Protein AF-A0A8X6SSG2-F1 (afdb_monomer)

Radius of gyration: 19.67 Å; Cα contacts (8 Å, |Δi|>4): 52; chains: 1; bounding box: 51×27×47 Å

Secondary structure (DSSP, 8-state):
-HHHHHHHHHHHHHHHHHHHHTT----HHHHHHHHHHHHHHHHHHHHSTTGGGG---EEEEEEETT-----S------SS---------SS--EEEEEEE-

Organism: Trichonephila clavipes (NCBI:txid2585209)

Structure (mmCIF, N/CA/C/O backbone):
data_AF-A0A8X6SSG2-F1
#
_entry.id   AF-A0A8X6SSG2-F1
#
loop_
_atom_site.group_PDB
_atom_site.id
_atom_site.type_symbol
_atom_site.label_atom_id
_atom_site.label_alt_id
_atom_site.label_comp_id
_atom_site.label_asym_id
_atom_site.label_entity_id
_atom_site.label_seq_id
_atom_site.pdbx_PDB_ins_code
_atom_site.Cartn_x
_atom_site.Cartn_y
_atom_site.Cartn_z
_atom_site.occupancy
_atom_site.B_iso_or_equiv
_atom_site.auth_seq_id
_atom_site.auth_comp_id
_atom_site.auth_asym_id
_atom_site.auth_atom_id
_atom_site.pdbx_PDB_model_num
ATOM 1 N N . MET A 1 1 ? -5.815 -1.719 -24.708 1.00 45.53 1 MET A N 1
ATOM 2 C CA . MET A 1 1 ? -5.821 -0.296 -24.290 1.00 45.53 1 MET A CA 1
ATOM 3 C C . MET A 1 1 ? -7.106 0.092 -23.551 1.00 45.53 1 MET A C 1
ATOM 5 O O . MET A 1 1 ? -7.042 0.951 -22.688 1.00 45.53 1 MET A O 1
ATOM 9 N N . THR A 1 2 ? -8.252 -0.538 -23.838 1.00 49.91 2 THR A N 1
ATOM 10 C CA . THR A 1 2 ? -9.536 -0.302 -23.147 1.00 49.91 2 THR A CA 1
ATOM 11 C C . THR A 1 2 ? -9.641 -0.997 -21.780 1.00 49.91 2 THR A C 1
ATOM 13 O O . THR A 1 2 ? -10.045 -0.357 -20.818 1.00 49.91 2 THR A O 1
ATOM 16 N N . GLU A 1 3 ? -9.178 -2.244 -21.643 1.00 47.91 3 GLU A N 1
ATOM 17 C CA . GLU A 1 3 ? -9.251 -2.996 -20.368 1.00 47.91 3 GLU A CA 1
ATOM 18 C C . GLU A 1 3 ? -8.403 -2.395 -19.233 1.00 47.91 3 GLU A C 1
ATOM 20 O O . GLU A 1 3 ? -8.809 -2.393 -18.074 1.00 47.91 3 GLU A O 1
ATOM 25 N N . SER A 1 4 ? -7.232 -1.834 -19.550 1.00 54.28 4 SER A N 1
ATOM 26 C CA . SER A 1 4 ? -6.333 -1.236 -18.552 1.00 54.28 4 SER A CA 1
ATOM 27 C C . SER A 1 4 ? -6.874 0.069 -17.963 1.00 54.28 4 SER A C 1
ATOM 29 O O . SER A 1 4 ? -6.587 0.387 -16.811 1.00 54.28 4 SER A O 1
ATOM 31 N N . LEU A 1 5 ? -7.657 0.825 -18.740 1.00 54.31 5 LEU A N 1
ATOM 32 C CA . LEU A 1 5 ? -8.310 2.048 -18.273 1.00 54.31 5 LEU A CA 1
ATOM 33 C C . LEU A 1 5 ? -9.532 1.725 -17.407 1.00 54.31 5 LEU A C 1
ATOM 35 O O . LEU A 1 5 ? -9.720 2.374 -16.383 1.00 54.31 5 LEU A O 1
ATOM 39 N N . GLU A 1 6 ? -10.317 0.701 -17.75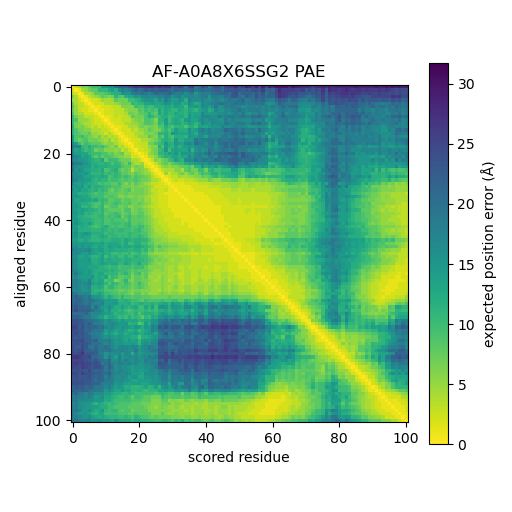5 1.00 54.34 6 GLU A N 1
ATOM 40 C CA . GLU A 1 6 ? -11.439 0.259 -16.915 1.00 54.34 6 GLU A CA 1
ATOM 41 C C . GLU A 1 6 ? -10.977 -0.286 -15.561 1.00 54.34 6 GLU A C 1
ATOM 43 O O . GLU A 1 6 ? -11.548 0.080 -14.535 1.00 54.34 6 GLU A O 1
ATOM 48 N N . ALA A 1 7 ? -9.904 -1.084 -15.527 1.00 56.91 7 ALA A N 1
ATOM 49 C CA . ALA A 1 7 ? -9.332 -1.577 -14.274 1.00 56.91 7 ALA A CA 1
ATOM 50 C C . ALA A 1 7 ? -8.810 -0.434 -13.381 1.00 56.91 7 ALA A C 1
ATOM 52 O O . ALA A 1 7 ? -9.018 -0.448 -12.167 1.00 56.91 7 ALA A O 1
ATOM 53 N N . ALA A 1 8 ? -8.177 0.584 -13.976 1.00 59.16 8 ALA A N 1
ATOM 54 C CA . ALA A 1 8 ? -7.712 1.766 -13.252 1.00 59.16 8 ALA A CA 1
ATOM 55 C C . ALA A 1 8 ? -8.877 2.601 -12.696 1.00 59.16 8 ALA A C 1
ATOM 57 O O . ALA A 1 8 ? -8.823 3.031 -11.548 1.00 59.16 8 ALA A O 1
ATOM 58 N N . LEU A 1 9 ? -9.951 2.779 -13.473 1.00 59.19 9 LEU A N 1
ATOM 59 C CA . LEU A 1 9 ? -11.163 3.474 -13.028 1.00 59.19 9 LEU A CA 1
ATOM 60 C C . LEU A 1 9 ? -11.871 2.721 -11.894 1.00 59.19 9 LEU A C 1
ATOM 62 O O . LEU A 1 9 ? -12.354 3.349 -10.954 1.00 59.19 9 LEU A O 1
ATOM 66 N N . TRP A 1 10 ? -11.888 1.387 -11.941 1.00 58.06 10 TRP A N 1
ATOM 67 C CA . TRP A 1 10 ? -12.420 0.551 -10.864 1.00 58.06 10 TRP A CA 1
ATOM 68 C C . TRP A 1 10 ? -11.598 0.666 -9.577 1.00 58.06 10 TRP A C 1
ATOM 70 O O . TRP A 1 10 ? -12.159 0.848 -8.499 1.00 58.06 10 TRP A O 1
ATOM 80 N N . LEU A 1 11 ? -10.269 0.613 -9.684 1.00 59.25 11 LEU A N 1
ATOM 81 C CA . LEU A 1 11 ? -9.362 0.812 -8.551 1.00 59.25 11 LEU A CA 1
ATOM 82 C C . LEU A 1 11 ? -9.477 2.224 -7.962 1.00 59.25 11 LEU A C 1
ATOM 84 O O . LEU A 1 11 ? -9.432 2.378 -6.742 1.00 59.25 11 LEU A O 1
ATOM 88 N N . ASP A 1 12 ? -9.654 3.248 -8.796 1.00 63.28 12 ASP A N 1
ATOM 89 C CA . ASP A 1 12 ? -9.881 4.624 -8.346 1.00 63.28 12 ASP A CA 1
ATOM 90 C C . ASP A 1 12 ? -11.229 4.760 -7.622 1.00 63.28 12 ASP A C 1
ATOM 92 O O . ASP A 1 12 ? -11.275 5.323 -6.526 1.00 63.28 12 ASP A O 1
ATOM 96 N N . ALA A 1 13 ? -12.304 4.171 -8.159 1.00 60.72 13 ALA A N 1
ATOM 97 C CA . ALA A 1 13 ? -13.620 4.161 -7.521 1.00 60.72 13 ALA A CA 1
ATOM 98 C C . ALA A 1 13 ? -13.611 3.406 -6.179 1.00 60.72 13 ALA A C 1
ATOM 100 O O . ALA A 1 13 ? -14.126 3.913 -5.181 1.00 60.72 13 ALA A O 1
ATOM 101 N N . CYS A 1 14 ? -12.969 2.234 -6.115 1.00 60.53 14 CYS A N 1
ATOM 102 C CA . CYS A 1 14 ? -12.775 1.490 -4.870 1.00 60.53 14 CYS A CA 1
ATOM 103 C C . CYS A 1 14 ? -11.976 2.299 -3.841 1.00 60.53 14 CYS A C 1
ATOM 105 O O . CYS A 1 14 ? -12.388 2.387 -2.684 1.00 60.53 14 CYS A O 1
ATOM 107 N N . CYS A 1 15 ? -10.873 2.938 -4.249 1.00 60.38 15 CYS A N 1
ATOM 108 C CA . CYS A 1 15 ? -10.100 3.811 -3.366 1.00 60.38 15 CYS A CA 1
ATOM 109 C C . CYS A 1 15 ? -10.940 4.978 -2.839 1.00 60.38 15 CYS A C 1
ATOM 111 O O . CYS A 1 15 ? -10.850 5.299 -1.659 1.00 60.38 15 CYS A O 1
ATOM 113 N N . GLN A 1 16 ? -11.774 5.595 -3.674 1.00 59.41 16 GLN A N 1
ATOM 114 C CA . GLN A 1 16 ? -12.598 6.732 -3.268 1.00 59.41 16 GLN A CA 1
ATOM 115 C C . GLN A 1 16 ? -13.668 6.336 -2.242 1.00 59.41 16 GLN A C 1
ATOM 117 O O . GLN A 1 16 ? -13.890 7.060 -1.270 1.00 59.41 16 GLN A O 1
ATOM 122 N N . VAL A 1 17 ? -14.273 5.154 -2.405 1.00 59.84 17 VAL A N 1
ATOM 123 C CA . VAL A 1 17 ? -15.191 4.574 -1.413 1.00 59.84 17 VAL A CA 1
ATOM 124 C C . VAL A 1 17 ? -14.468 4.324 -0.087 1.00 59.84 17 VAL A C 1
ATOM 126 O O . VAL A 1 17 ? -14.967 4.745 0.955 1.00 59.84 17 VAL A O 1
ATOM 129 N N . ILE A 1 18 ? -13.275 3.721 -0.117 1.00 60.47 18 ILE A N 1
ATOM 130 C CA . ILE A 1 18 ? -12.481 3.431 1.089 1.00 60.47 18 ILE A CA 1
ATOM 131 C C . ILE A 1 18 ? -12.071 4.727 1.806 1.00 60.47 18 ILE A C 1
ATOM 133 O O . ILE A 1 18 ? -12.242 4.846 3.015 1.00 60.47 18 ILE A O 1
ATOM 137 N N . LEU A 1 19 ? -11.573 5.728 1.079 1.00 58.94 19 LEU A N 1
ATOM 138 C CA . LEU A 1 19 ? -11.088 6.983 1.662 1.00 58.94 19 LEU A CA 1
ATOM 139 C C . LEU A 1 19 ? -12.213 7.792 2.321 1.00 58.94 19 LEU A C 1
ATOM 141 O O . LEU A 1 19 ? -12.023 8.303 3.425 1.00 58.94 19 LEU A O 1
ATOM 145 N N . SER A 1 20 ? -13.408 7.814 1.716 1.00 59.31 20 SER A N 1
ATOM 146 C CA . SER A 1 20 ? -14.580 8.492 2.287 1.00 59.31 20 SER A CA 1
ATOM 147 C C . SER A 1 20 ? -14.975 7.954 3.669 1.00 59.31 20 SER A C 1
ATOM 149 O O . SER A 1 20 ? -15.406 8.719 4.529 1.00 59.31 20 SER A O 1
ATOM 151 N N . GLN A 1 21 ? -14.760 6.658 3.918 1.00 57.97 21 GLN A N 1
ATOM 152 C CA . GLN A 1 21 ? -15.056 6.014 5.202 1.00 57.97 21 GLN A CA 1
ATOM 153 C C . GLN A 1 21 ? -14.054 6.402 6.297 1.00 57.97 21 GLN A C 1
ATOM 155 O O . GLN A 1 21 ? -14.388 6.359 7.477 1.00 57.97 21 GLN A O 1
ATOM 160 N N . PHE A 1 22 ? -12.844 6.814 5.914 1.00 56.31 22 PHE A N 1
ATOM 161 C CA . PHE A 1 22 ? -11.810 7.303 6.825 1.00 56.31 22 PHE A CA 1
ATOM 162 C C . PHE A 1 22 ? -11.778 8.836 6.940 1.00 56.31 22 PHE A C 1
ATOM 164 O O . PHE A 1 22 ? -10.878 9.377 7.578 1.00 56.31 22 PHE A O 1
ATOM 171 N N . GLY A 1 23 ? -12.722 9.549 6.312 1.00 57.59 23 GLY A N 1
ATOM 172 C CA . GLY A 1 23 ? -12.692 11.015 6.234 1.00 57.59 23 GLY A CA 1
ATOM 173 C C . GLY A 1 23 ? -11.501 11.558 5.434 1.00 57.59 23 GLY A C 1
ATOM 174 O O . GLY A 1 23 ? -11.137 12.722 5.579 1.00 57.59 23 GLY A O 1
ATOM 175 N N . LEU A 1 24 ? -10.883 10.713 4.608 1.00 59.00 24 LEU A N 1
ATOM 176 C CA . LEU A 1 24 ? -9.772 11.057 3.730 1.00 59.00 24 LEU A CA 1
ATOM 177 C C . LEU A 1 24 ? -10.309 11.347 2.322 1.00 59.00 24 LEU A C 1
ATOM 179 O O . LEU A 1 24 ? -11.327 10.800 1.895 1.00 59.0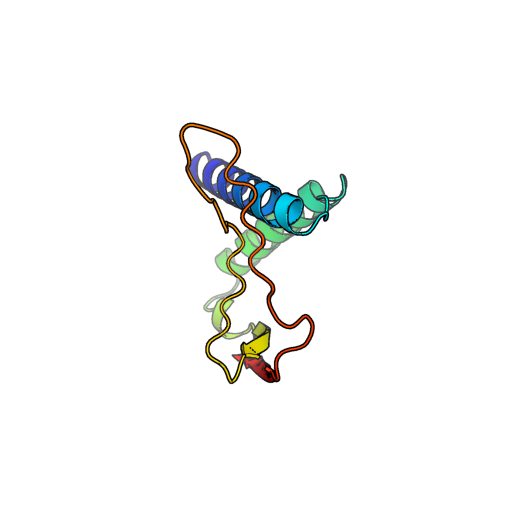0 24 LEU A O 1
ATOM 183 N N . ALA A 1 25 ? -9.615 12.206 1.579 1.00 72.69 25 ALA A N 1
ATOM 184 C CA . ALA A 1 25 ? -9.960 12.544 0.201 1.00 72.69 25 ALA A CA 1
ATOM 185 C C . ALA A 1 25 ? -8.777 12.250 -0.722 1.00 72.69 25 ALA A C 1
ATOM 187 O O . ALA A 1 25 ? -7.630 12.492 -0.352 1.00 72.69 25 ALA A O 1
ATOM 188 N N . ILE A 1 26 ? -9.070 11.761 -1.931 1.00 74.50 26 ILE A N 1
ATOM 189 C CA . ILE A 1 26 ? -8.071 11.679 -3.001 1.00 74.50 26 ILE A CA 1
ATOM 190 C C . ILE A 1 26 ? -7.684 13.112 -3.361 1.00 74.50 26 ILE A C 1
ATOM 192 O O . ILE A 1 26 ? -8.551 13.924 -3.703 1.00 74.50 26 ILE A O 1
ATOM 196 N N . HIS A 1 27 ? -6.399 13.441 -3.274 1.00 81.94 27 HIS A N 1
ATOM 197 C CA . HIS A 1 27 ? -5.933 14.750 -3.698 1.00 81.94 27 HIS A CA 1
ATOM 198 C C . HIS A 1 27 ? -5.997 14.838 -5.230 1.00 81.94 27 HIS A C 1
ATOM 200 O O . HIS A 1 27 ? -5.756 13.858 -5.931 1.00 81.94 27 HIS A O 1
ATOM 206 N N . GLN A 1 28 ? -6.283 16.019 -5.790 1.00 78.44 28 GLN A N 1
ATOM 207 C CA . GLN A 1 28 ? -6.467 16.181 -7.245 1.00 78.44 28 GLN A CA 1
ATOM 208 C C . GLN A 1 28 ? -5.275 15.658 -8.070 1.00 78.44 28 GLN A C 1
ATOM 210 O O . GLN A 1 28 ? -5.455 15.113 -9.158 1.00 78.44 28 GLN A O 1
ATOM 215 N N . ASN A 1 29 ? -4.062 15.767 -7.524 1.00 86.31 29 ASN A N 1
ATOM 216 C CA . ASN A 1 29 ? -2.840 15.296 -8.179 1.00 86.31 29 ASN A CA 1
ATOM 217 C C . ASN A 1 29 ? -2.613 13.778 -8.073 1.00 86.31 29 ASN A C 1
ATOM 219 O O . ASN A 1 29 ? -1.823 13.241 -8.852 1.00 86.31 29 ASN A O 1
ATOM 223 N N . ASP A 1 30 ? -3.297 13.075 -7.167 1.00 86.25 30 ASP A N 1
ATOM 224 C CA . ASP A 1 30 ? -3.083 11.641 -6.948 1.00 86.25 30 ASP A CA 1
ATOM 225 C C . ASP A 1 30 ? -3.493 10.831 -8.175 1.00 86.25 30 ASP A C 1
ATOM 227 O O . ASP A 1 30 ? -2.785 9.906 -8.560 1.00 86.25 30 ASP A O 1
ATOM 231 N N . HIS A 1 31 ? -4.575 11.214 -8.860 1.00 84.25 31 HIS A N 1
ATOM 232 C CA . HIS A 1 31 ? -4.985 10.545 -10.099 1.00 84.25 31 HIS A CA 1
ATOM 233 C C . HIS A 1 31 ? -3.893 10.614 -11.171 1.00 84.25 31 HIS A C 1
ATOM 235 O O . HIS A 1 31 ? -3.607 9.626 -11.851 1.00 84.25 31 HIS A O 1
ATOM 241 N N . GLN A 1 32 ? -3.248 11.775 -11.316 1.00 89.50 32 GLN A N 1
ATOM 242 C CA . GLN A 1 32 ? -2.165 11.932 -12.279 1.00 89.50 32 GLN A CA 1
ATOM 243 C C . GLN A 1 32 ? -0.919 11.152 -11.847 1.00 89.50 32 GLN A C 1
ATOM 245 O O . GLN A 1 32 ? -0.287 10.510 -12.685 1.00 89.50 32 GLN A O 1
ATOM 250 N N . ALA A 1 33 ? -0.576 11.179 -10.557 1.00 89.19 33 ALA A N 1
ATOM 251 C CA . ALA A 1 33 ? 0.553 10.429 -10.016 1.00 89.19 33 ALA A CA 1
ATOM 252 C C . ALA A 1 33 ? 0.367 8.912 -10.194 1.00 89.19 33 ALA A C 1
ATOM 254 O O . ALA A 1 33 ? 1.261 8.245 -10.714 1.00 89.19 33 ALA A O 1
ATOM 255 N N . ARG A 1 34 ? -0.819 8.383 -9.862 1.00 89.19 34 ARG A N 1
ATOM 256 C CA . ARG A 1 34 ? -1.183 6.970 -10.045 1.00 89.19 34 ARG A CA 1
ATOM 257 C C . ARG A 1 34 ? -1.114 6.557 -11.510 1.00 89.19 34 ARG A C 1
ATOM 259 O O . ARG A 1 34 ? -0.532 5.522 -11.818 1.00 89.19 34 ARG A O 1
ATOM 266 N N . ARG A 1 35 ? -1.639 7.381 -12.425 1.00 90.06 35 ARG A N 1
ATOM 267 C CA . ARG A 1 35 ? -1.568 7.103 -13.867 1.00 90.06 35 ARG A CA 1
ATOM 268 C C . ARG A 1 35 ? -0.125 7.045 -14.365 1.00 90.06 35 ARG A C 1
ATOM 270 O O . ARG A 1 35 ? 0.247 6.064 -14.999 1.00 90.06 35 ARG A O 1
ATOM 277 N N . ARG A 1 36 ? 0.693 8.049 -14.028 1.00 94.00 36 ARG A N 1
ATOM 278 C CA . ARG A 1 36 ? 2.115 8.091 -14.413 1.00 94.00 36 ARG A CA 1
ATOM 279 C C . ARG A 1 36 ? 2.879 6.874 -13.897 1.00 94.00 36 ARG A C 1
ATOM 281 O O . ARG A 1 36 ? 3.692 6.315 -14.624 1.00 94.00 36 ARG A O 1
ATOM 288 N N . PHE A 1 37 ? 2.608 6.457 -12.661 1.00 92.31 37 PHE A N 1
ATOM 289 C CA . PHE A 1 37 ? 3.212 5.258 -12.087 1.00 92.31 37 PHE A CA 1
ATOM 290 C C . PHE A 1 37 ? 2.837 3.996 -12.874 1.00 92.31 37 PHE A C 1
ATOM 292 O O . PHE A 1 37 ? 3.721 3.219 -13.219 1.00 92.31 37 PHE A O 1
ATOM 299 N N . VAL A 1 38 ? 1.552 3.807 -13.197 1.00 92.75 38 VAL A N 1
ATOM 300 C CA . VAL A 1 38 ? 1.085 2.640 -13.966 1.00 92.75 38 VAL A CA 1
ATOM 301 C C . VAL A 1 38 ? 1.704 2.611 -15.362 1.00 92.75 38 VAL A C 1
ATOM 303 O O . VAL A 1 38 ? 2.187 1.564 -15.783 1.00 92.75 38 VAL A O 1
ATOM 306 N N . GLU A 1 39 ? 1.732 3.746 -16.060 1.00 95.19 39 GLU A N 1
ATOM 307 C CA . GLU A 1 39 ? 2.349 3.858 -17.388 1.00 95.19 39 GLU A CA 1
ATOM 308 C C . GLU A 1 39 ? 3.842 3.501 -17.347 1.00 95.19 39 GLU A C 1
ATOM 310 O O . GLU A 1 39 ? 4.320 2.717 -18.167 1.00 95.19 39 GLU A O 1
ATOM 315 N N . TRP A 1 40 ? 4.581 4.024 -16.363 1.00 95.06 40 TRP A N 1
ATOM 316 C CA . TRP A 1 40 ? 5.988 3.678 -16.158 1.00 95.06 40 TRP A CA 1
ATOM 317 C C . TRP A 1 40 ? 6.176 2.185 -15.848 1.00 95.06 40 TRP A C 1
ATOM 319 O O . TRP A 1 40 ? 6.959 1.516 -16.521 1.00 95.06 40 TRP A O 1
ATOM 329 N N . ALA A 1 41 ? 5.427 1.641 -14.886 1.00 92.69 41 ALA A N 1
ATOM 330 C CA . ALA A 1 41 ? 5.556 0.249 -14.466 1.00 92.69 41 ALA A CA 1
ATOM 331 C C . ALA A 1 41 ? 5.245 -0.729 -15.609 1.00 92.69 41 ALA A C 1
ATOM 333 O O . ALA A 1 41 ? 5.929 -1.737 -15.763 1.00 92.69 41 ALA A O 1
ATOM 334 N N . GLN A 1 42 ? 4.249 -0.422 -16.447 1.00 93.44 42 GLN A N 1
ATOM 335 C CA . GLN A 1 42 ? 3.926 -1.224 -17.630 1.00 93.44 42 GLN A CA 1
ATOM 336 C C . GLN A 1 42 ? 5.086 -1.278 -18.628 1.00 93.44 42 GLN A C 1
ATOM 338 O O . GLN A 1 42 ? 5.375 -2.348 -19.163 1.00 93.44 42 GLN A O 1
ATOM 343 N N . ASN A 1 43 ? 5.771 -0.153 -18.848 1.00 95.44 43 ASN A N 1
ATOM 344 C CA . ASN A 1 43 ? 6.934 -0.110 -19.731 1.00 95.44 43 ASN A CA 1
ATOM 345 C C . ASN A 1 43 ? 8.094 -0.950 -19.177 1.00 95.44 43 ASN A C 1
ATOM 347 O O . ASN A 1 43 ? 8.676 -1.743 -19.914 1.00 95.44 43 ASN A O 1
ATOM 351 N N . GLU A 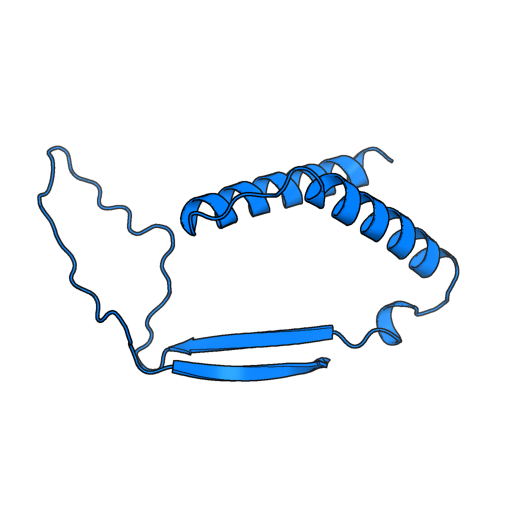1 44 ? 8.394 -0.843 -17.881 1.00 94.88 44 GLU A N 1
ATOM 352 C CA . GLU A 1 44 ? 9.456 -1.638 -17.246 1.00 94.88 44 GLU A CA 1
ATOM 353 C C . GLU A 1 44 ? 9.164 -3.143 -17.299 1.00 94.88 44 GLU A C 1
ATOM 355 O O . GLU A 1 44 ? 10.041 -3.933 -17.646 1.00 94.88 44 GLU A O 1
ATOM 360 N N . ILE A 1 45 ? 7.915 -3.546 -17.034 1.00 94.50 45 ILE A N 1
ATOM 361 C CA . ILE A 1 45 ? 7.480 -4.949 -17.122 1.00 94.50 45 ILE A CA 1
ATOM 362 C C . ILE A 1 45 ? 7.648 -5.499 -18.547 1.00 94.50 45 ILE A C 1
ATOM 364 O O . ILE A 1 45 ? 7.991 -6.669 -18.710 1.00 94.50 45 ILE A O 1
ATOM 368 N N . ALA A 1 46 ? 7.413 -4.678 -19.574 1.00 93.81 46 ALA A N 1
ATOM 369 C CA . ALA A 1 46 ? 7.546 -5.090 -20.969 1.00 93.81 46 ALA A CA 1
ATOM 370 C C . ALA A 1 46 ? 9.010 -5.193 -21.435 1.00 93.81 46 ALA A C 1
ATOM 372 O O . ALA A 1 46 ? 9.321 -6.017 -22.295 1.00 93.81 46 ALA A O 1
ATOM 373 N N . VAL A 1 47 ? 9.903 -4.357 -20.895 1.00 95.69 47 VAL A N 1
ATOM 374 C CA . VAL A 1 47 ? 11.301 -4.246 -21.346 1.00 95.69 47 VAL A CA 1
ATOM 375 C C . VAL A 1 47 ? 12.246 -5.137 -20.543 1.00 95.69 47 VAL A C 1
ATOM 377 O O . VAL A 1 47 ? 13.198 -5.684 -21.102 1.00 95.69 47 VAL A O 1
ATOM 380 N N . VAL A 1 48 ? 12.011 -5.294 -19.239 1.00 94.44 48 VAL A N 1
ATOM 381 C CA . VAL A 1 48 ? 12.921 -5.994 -18.329 1.00 94.44 48 VAL A CA 1
ATOM 382 C C . VAL A 1 48 ? 12.379 -7.394 -18.020 1.00 94.44 48 VAL A C 1
ATOM 384 O O . VAL A 1 48 ? 11.368 -7.527 -17.324 1.00 94.44 48 VAL A 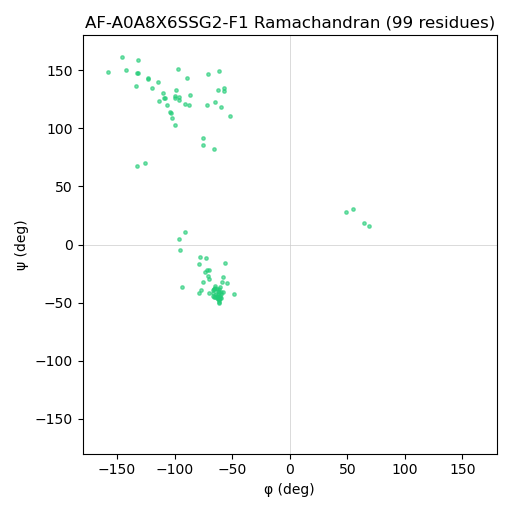O 1
ATOM 387 N N . PRO A 1 49 ? 13.061 -8.471 -18.462 1.00 94.62 49 PRO A N 1
ATOM 388 C CA . PRO A 1 49 ? 12.671 -9.828 -18.105 1.00 94.62 49 PRO A CA 1
ATOM 389 C C . PRO A 1 49 ? 12.643 -10.013 -16.588 1.00 94.62 49 PRO A C 1
ATOM 391 O O . PRO A 1 49 ? 13.568 -9.592 -15.882 1.00 94.62 49 PRO A O 1
ATOM 394 N N . ASP A 1 50 ? 11.580 -10.655 -16.101 1.00 93.06 50 ASP A N 1
ATOM 395 C CA . ASP A 1 50 ? 11.362 -10.926 -14.678 1.00 93.06 50 ASP A CA 1
ATOM 396 C C . ASP A 1 50 ? 11.407 -9.671 -13.778 1.00 93.06 50 ASP A C 1
ATOM 398 O O . ASP A 1 50 ? 11.784 -9.762 -12.610 1.00 93.06 50 ASP A O 1
ATOM 402 N N . PHE A 1 51 ? 11.014 -8.493 -14.285 1.00 92.00 51 PHE A N 1
ATOM 403 C CA . PHE A 1 51 ? 11.030 -7.232 -13.525 1.00 92.00 51 PHE A CA 1
ATOM 404 C C . PHE A 1 51 ? 10.385 -7.345 -12.135 1.00 92.00 51 PHE A C 1
ATOM 406 O O . PHE A 1 51 ? 10.955 -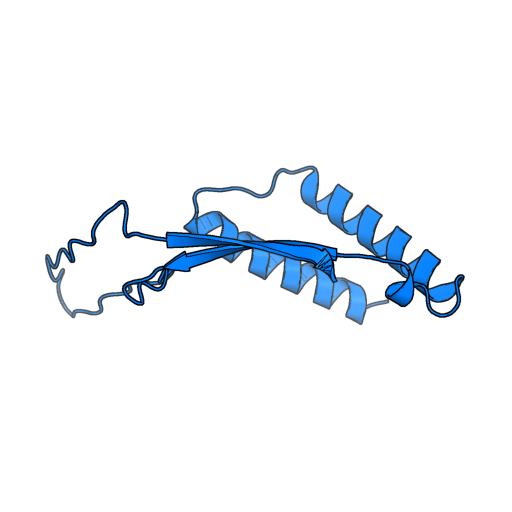6.895 -11.145 1.00 92.00 51 PHE A O 1
ATOM 413 N N . HIS A 1 52 ? 9.243 -8.031 -12.044 1.00 87.31 52 HIS A N 1
ATOM 414 C CA . HIS A 1 52 ? 8.507 -8.249 -10.797 1.00 87.31 52 HIS A CA 1
ATOM 415 C C . HIS A 1 52 ? 9.328 -8.949 -9.699 1.00 87.31 52 HIS A C 1
ATOM 417 O O . HIS A 1 52 ? 9.081 -8.701 -8.528 1.00 87.31 52 HIS A O 1
ATOM 423 N N . LYS A 1 53 ? 10.329 -9.774 -10.046 1.00 92.75 53 LYS A N 1
ATOM 424 C CA . LYS A 1 53 ? 11.204 -10.449 -9.064 1.00 92.75 53 LYS A CA 1
ATOM 425 C C . LYS A 1 53 ? 12.279 -9.532 -8.482 1.00 92.75 53 LYS A C 1
ATOM 427 O O . LYS A 1 53 ? 12.991 -9.928 -7.566 1.00 92.75 53 LYS A O 1
ATOM 432 N N . ARG A 1 54 ? 12.457 -8.339 -9.054 1.00 92.44 54 ARG A N 1
ATOM 433 C CA . ARG A 1 54 ? 13.446 -7.343 -8.611 1.00 92.44 54 ARG A CA 1
ATOM 434 C C . ARG A 1 54 ? 12.846 -6.313 -7.661 1.00 92.44 54 ARG A C 1
ATOM 436 O O . ARG A 1 54 ? 13.572 -5.453 -7.172 1.00 92.44 54 ARG A O 1
ATOM 443 N N . ILE A 1 55 ? 11.536 -6.376 -7.444 1.00 92.25 55 ILE A N 1
ATOM 444 C CA . ILE A 1 55 ? 10.807 -5.460 -6.579 1.00 92.25 55 ILE A CA 1
ATOM 445 C C . ILE A 1 55 ? 10.604 -6.158 -5.240 1.00 92.25 55 ILE A C 1
ATOM 447 O O . ILE A 1 55 ? 10.084 -7.267 -5.208 1.00 92.25 55 ILE A O 1
ATOM 451 N N . LEU A 1 56 ? 11.016 -5.490 -4.164 1.00 95.06 56 LEU A N 1
ATOM 452 C CA . LEU A 1 56 ? 10.691 -5.874 -2.796 1.00 95.06 56 LEU A CA 1
ATOM 453 C C . LEU A 1 56 ? 9.602 -4.918 -2.304 1.00 95.06 56 LEU A C 1
ATOM 455 O O . LEU A 1 56 ? 9.841 -3.714 -2.189 1.00 95.06 56 LEU A O 1
ATOM 459 N N . PHE A 1 57 ? 8.411 -5.438 -2.047 1.00 93.75 57 PHE A N 1
ATOM 460 C CA . PHE A 1 57 ? 7.317 -4.684 -1.453 1.00 93.75 57 PHE A CA 1
ATOM 461 C C . PHE A 1 57 ? 7.395 -4.791 0.058 1.00 93.75 57 PHE A C 1
ATOM 463 O O . PHE A 1 57 ? 7.719 -5.844 0.587 1.00 93.75 57 PHE A O 1
ATOM 470 N N . SER A 1 58 ? 7.065 -3.720 0.768 1.00 95.69 58 SER A N 1
ATOM 471 C CA . SER A 1 58 ? 6.940 -3.747 2.222 1.00 95.69 58 SER A CA 1
ATOM 472 C C . SER A 1 58 ? 5.660 -3.064 2.652 1.00 95.69 58 SER A C 1
ATOM 474 O O . SER A 1 58 ? 5.265 -2.084 2.020 1.00 95.69 58 SER A O 1
ATOM 476 N N . ASP A 1 59 ? 5.063 -3.534 3.739 1.00 96.00 59 ASP A N 1
ATOM 477 C CA . ASP A 1 59 ? 3.868 -2.918 4.306 1.00 96.00 59 ASP A CA 1
ATOM 478 C C . ASP A 1 59 ? 3.845 -3.013 5.838 1.00 96.00 59 ASP A C 1
ATOM 480 O O . ASP A 1 59 ? 4.558 -3.823 6.447 1.00 96.00 59 ASP A O 1
ATOM 484 N N . GLU A 1 60 ? 3.016 -2.169 6.445 1.00 95.44 60 GLU A N 1
ATOM 485 C CA . GLU A 1 60 ? 2.682 -2.182 7.864 1.00 95.44 60 GLU A CA 1
ATOM 486 C C . GLU A 1 60 ? 1.238 -2.661 8.042 1.00 95.44 60 GLU A C 1
ATOM 488 O O . GLU A 1 60 ? 0.298 -2.084 7.499 1.00 95.44 60 GLU A O 1
ATOM 493 N N . ALA A 1 61 ? 1.039 -3.690 8.865 1.00 90.81 61 ALA A N 1
ATOM 494 C CA . ALA A 1 61 ? -0.288 -4.197 9.193 1.00 90.81 61 ALA A CA 1
ATOM 495 C C . ALA A 1 61 ? -0.537 -4.191 10.705 1.00 90.81 61 ALA A C 1
ATOM 497 O O . ALA A 1 61 ? 0.345 -4.497 11.513 1.00 90.81 61 ALA A O 1
ATOM 498 N N . HIS A 1 62 ? -1.777 -3.887 11.092 1.00 88.25 62 HIS A N 1
ATOM 499 C CA . HIS A 1 62 ? -2.238 -3.952 12.477 1.00 88.25 62 HIS A CA 1
ATOM 500 C C . HIS A 1 62 ? -3.197 -5.126 12.683 1.00 88.25 62 HIS A C 1
ATOM 502 O O . HIS A 1 62 ? -4.235 -5.213 12.026 1.00 88.25 62 HIS A O 1
ATOM 508 N N . PHE A 1 63 ? -2.894 -5.975 13.663 1.00 86.75 63 PHE A N 1
ATOM 509 C CA . PHE A 1 63 ? -3.736 -7.091 14.088 1.00 86.75 63 PHE A CA 1
ATOM 510 C C . PHE A 1 63 ? -4.243 -6.843 15.502 1.00 86.75 63 PHE A C 1
ATOM 512 O O . PHE A 1 63 ? -3.456 -6.657 16.425 1.00 86.75 63 PHE A O 1
ATOM 519 N N . TRP A 1 64 ? -5.556 -6.848 15.693 1.00 86.94 64 TRP A N 1
ATOM 520 C CA . TRP A 1 64 ? -6.151 -6.614 17.006 1.00 86.94 64 TRP A CA 1
ATOM 521 C C . TRP A 1 64 ? -6.258 -7.924 17.787 1.00 86.94 64 TRP A C 1
ATOM 523 O O . TRP A 1 64 ? -6.795 -8.912 17.283 1.00 86.94 64 TRP A O 1
ATOM 533 N N . LEU A 1 65 ? -5.766 -7.939 19.028 1.00 85.38 65 LEU A N 1
ATOM 534 C CA . LEU A 1 65 ? -5.652 -9.167 19.830 1.00 85.38 65 LEU A CA 1
ATOM 535 C C . LEU A 1 65 ? -7.005 -9.706 20.314 1.00 85.38 65 LEU A C 1
ATOM 537 O O . LEU A 1 65 ? -7.149 -10.890 20.600 1.00 85.38 65 LEU A O 1
ATOM 541 N N . ASN A 1 66 ? -8.017 -8.847 20.374 1.00 82.88 66 ASN A N 1
ATOM 542 C CA . ASN A 1 66 ? -9.372 -9.181 20.806 1.00 82.88 66 ASN A CA 1
ATOM 543 C C . ASN A 1 66 ? -10.295 -9.616 19.650 1.00 82.88 66 ASN A C 1
ATOM 545 O O . ASN A 1 66 ? -11.511 -9.667 19.828 1.00 82.88 66 ASN A O 1
ATOM 549 N N . GLY A 1 67 ? -9.751 -9.861 18.452 1.00 73.44 67 GLY A N 1
ATOM 550 C CA . GLY A 1 67 ? -10.555 -10.161 17.265 1.00 73.44 67 GLY A CA 1
ATOM 551 C C . GLY A 1 67 ? -11.370 -8.966 16.764 1.00 73.44 67 GLY A C 1
ATOM 552 O O . GLY A 1 67 ? -12.303 -9.146 15.977 1.00 73.44 67 GLY A O 1
ATOM 553 N N . TYR A 1 68 ? -11.043 -7.747 17.208 1.00 72.44 68 TYR A N 1
ATOM 554 C CA . TYR A 1 68 ? -11.627 -6.537 16.653 1.00 72.44 68 TYR A CA 1
ATOM 555 C C . TYR A 1 68 ? -11.291 -6.464 15.166 1.00 72.44 68 TYR A C 1
ATOM 557 O O . TYR A 1 68 ? -10.137 -6.407 14.746 1.00 72.44 68 TYR A O 1
ATOM 565 N N . VAL A 1 69 ? -12.339 -6.468 14.358 1.00 67.38 69 VAL A N 1
ATOM 566 C CA . VAL A 1 69 ? -12.248 -6.159 12.941 1.00 67.38 69 VAL A CA 1
ATOM 567 C C . VAL A 1 69 ? -12.701 -4.720 12.812 1.00 67.38 69 VAL A C 1
ATOM 569 O O . VAL A 1 69 ? -13.791 -4.384 13.280 1.00 67.38 69 VAL A O 1
ATOM 572 N N . ASN A 1 70 ? -11.890 -3.884 12.166 1.00 65.75 70 ASN A N 1
ATOM 573 C CA . ASN A 1 70 ? -12.314 -2.550 11.762 1.00 65.75 70 ASN A CA 1
ATOM 574 C C . ASN A 1 70 ? -13.421 -2.693 10.701 1.00 65.75 70 ASN A C 1
ATOM 576 O O . ASN A 1 70 ? -13.167 -2.719 9.497 1.00 65.75 70 ASN A O 1
ATOM 580 N N . LYS A 1 71 ? -14.659 -2.905 11.158 1.00 64.19 71 LYS A N 1
ATOM 581 C CA . LYS A 1 71 ? -15.838 -3.046 10.309 1.00 64.19 71 LYS A CA 1
ATOM 582 C C . LYS A 1 71 ? -16.205 -1.656 9.809 1.00 64.19 71 LYS A C 1
ATOM 584 O O . LYS A 1 71 ? -16.999 -0.959 10.429 1.00 64.19 71 LYS A O 1
ATOM 589 N N . GLN A 1 72 ? -15.663 -1.295 8.652 1.00 55.38 72 GLN A N 1
ATOM 590 C CA . GLN A 1 72 ? -15.964 -0.045 7.948 1.00 55.38 72 GLN A CA 1
ATOM 591 C C . GLN A 1 72 ? -17.464 0.162 7.646 1.00 55.38 72 GLN A C 1
ATOM 593 O O . GLN A 1 72 ? -17.889 1.277 7.375 1.00 55.38 72 GLN A O 1
ATOM 598 N N . ASN A 1 73 ? -18.282 -0.893 7.740 1.00 55.62 73 ASN A N 1
ATOM 599 C CA . ASN A 1 73 ? -19.730 -0.853 7.550 1.00 55.62 73 ASN A CA 1
ATOM 600 C C . ASN A 1 73 ? -20.473 -1.442 8.765 1.00 55.62 73 ASN A C 1
ATOM 602 O O . ASN A 1 73 ? -21.070 -2.516 8.670 1.00 55.62 73 ASN A O 1
ATOM 606 N N . CYS A 1 74 ? -20.466 -0.769 9.920 1.00 61.69 74 CYS A N 1
ATOM 607 C CA . CYS A 1 74 ? -21.436 -1.080 10.978 1.00 61.69 74 CYS A CA 1
ATOM 608 C C . CYS A 1 74 ? -22.804 -0.499 10.583 1.00 61.69 74 CYS A C 1
ATOM 610 O O . CYS A 1 74 ? -23.131 0.639 10.912 1.00 61.69 74 CYS A O 1
ATOM 612 N N . ARG A 1 75 ? -23.587 -1.255 9.803 1.00 64.12 75 ARG A N 1
ATOM 613 C CA . ARG A 1 75 ? -24.925 -0.837 9.364 1.00 64.12 75 ARG A CA 1
A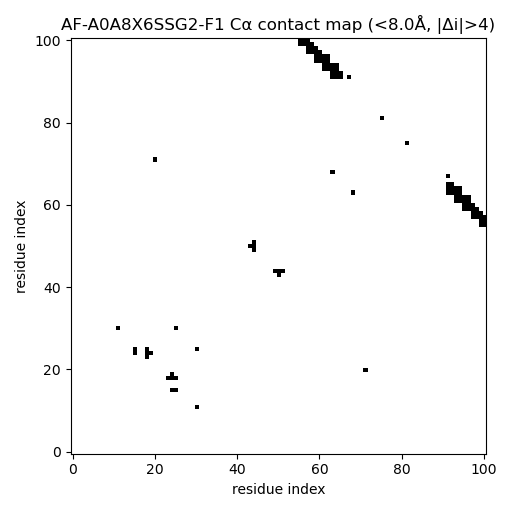TOM 614 C C . ARG A 1 75 ? -25.992 -1.540 10.195 1.00 64.12 75 ARG A C 1
ATOM 616 O O . ARG A 1 75 ? -26.203 -2.740 10.048 1.00 64.12 75 ARG A O 1
ATOM 623 N N . ILE A 1 76 ? -26.660 -0.778 11.056 1.00 65.69 76 ILE A N 1
ATOM 624 C CA . ILE A 1 76 ? -27.810 -1.237 11.840 1.00 65.69 76 ILE A CA 1
ATOM 625 C C . ILE A 1 76 ? -29.071 -0.941 11.021 1.00 65.69 76 ILE A C 1
ATOM 627 O O . ILE A 1 76 ? -29.314 0.208 10.653 1.00 65.69 76 ILE A O 1
ATOM 631 N N . TRP A 1 77 ? -29.855 -1.971 10.706 1.00 69.56 77 TRP A N 1
ATOM 632 C CA . TRP A 1 77 ? -31.135 -1.833 10.007 1.00 69.56 77 TRP A CA 1
ATOM 633 C C . TRP A 1 77 ? -32.285 -1.880 11.015 1.00 69.56 77 TRP A C 1
ATOM 635 O O . TRP A 1 77 ? -32.302 -2.747 11.883 1.00 69.56 77 TRP A O 1
ATOM 645 N N . SER A 1 78 ? -33.235 -0.951 10.904 1.00 71.06 78 SER A N 1
ATOM 646 C CA . SER A 1 78 ? -34.448 -0.900 11.726 1.00 71.06 78 SER A CA 1
ATOM 647 C C . SER A 1 78 ? -35.531 -0.096 11.000 1.00 71.06 78 SER A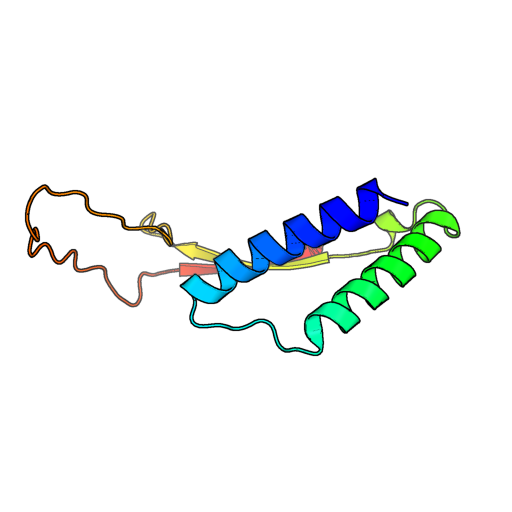 C 1
ATOM 649 O O . SER A 1 78 ? -35.208 0.827 10.252 1.00 71.06 78 SER A O 1
ATOM 651 N N . GLU A 1 79 ? -36.804 -0.436 11.214 1.00 80.31 79 GLU A N 1
ATOM 652 C CA . GLU A 1 79 ? -37.960 0.261 10.620 1.00 80.31 79 GLU A CA 1
ATOM 653 C C . GLU A 1 79 ? -38.177 1.669 11.213 1.00 80.31 79 GLU A C 1
ATOM 655 O O . GLU A 1 79 ? -38.747 2.543 10.564 1.00 80.31 79 GLU A O 1
ATOM 660 N N . ALA A 1 80 ? -37.664 1.915 12.422 1.00 74.25 80 ALA A N 1
ATOM 661 C CA . ALA A 1 80 ? -37.600 3.219 13.087 1.00 74.25 80 ALA A CA 1
ATOM 662 C C . ALA A 1 80 ? -36.185 3.458 13.643 1.00 74.25 80 ALA A C 1
ATOM 664 O O . ALA A 1 80 ? -35.453 2.491 13.853 1.00 74.25 80 ALA A O 1
ATOM 665 N N . ASN A 1 81 ? -35.782 4.716 13.892 1.00 74.50 81 ASN A N 1
ATOM 666 C CA . ASN A 1 81 ? -34.444 5.038 14.419 1.00 74.50 81 ASN A CA 1
ATOM 667 C C . ASN A 1 81 ? -34.151 4.194 15.679 1.00 74.50 81 ASN A C 1
ATOM 669 O O . ASN A 1 81 ? -34.785 4.434 16.708 1.00 74.50 81 ASN A O 1
ATOM 673 N N . PRO A 1 82 ? -33.220 3.221 15.615 1.00 74.56 82 PRO A N 1
ATOM 674 C CA . PRO A 1 82 ? -33.105 2.205 16.653 1.00 74.56 82 PRO A CA 1
ATOM 675 C C . PRO A 1 82 ? -32.513 2.744 17.961 1.00 74.56 82 PRO A C 1
ATOM 677 O O . PRO A 1 82 ? -32.564 2.040 18.961 1.00 74.56 82 PRO A O 1
ATOM 680 N N . GLN A 1 83 ? -31.950 3.964 17.977 1.00 74.69 83 GLN A N 1
ATOM 681 C CA . GLN A 1 83 ? -31.250 4.544 19.138 1.00 74.69 83 GLN A CA 1
ATOM 682 C C . GLN A 1 83 ? -30.206 3.595 19.762 1.00 74.69 83 GLN A C 1
ATOM 684 O O . GLN A 1 83 ? -29.914 3.662 20.954 1.00 74.69 83 GLN A O 1
ATOM 689 N N . VAL A 1 84 ? -29.639 2.696 18.952 1.00 72.62 84 VAL A N 1
ATOM 690 C CA . VAL A 1 84 ? -28.636 1.731 19.400 1.00 72.62 84 VAL A CA 1
ATOM 691 C C . VAL A 1 84 ? -27.260 2.370 19.289 1.00 72.62 84 VAL A C 1
ATOM 693 O O . VAL A 1 84 ? -26.812 2.714 18.195 1.00 72.62 84 VAL A O 1
ATOM 696 N N . TYR A 1 85 ? -26.580 2.468 20.426 1.00 70.88 85 TYR A N 1
ATOM 697 C CA . TYR A 1 85 ? -25.169 2.814 20.514 1.00 70.88 85 TYR A CA 1
ATOM 698 C C . TYR A 1 85 ? -24.403 1.546 20.882 1.00 70.88 85 TYR A C 1
ATOM 700 O O . TYR A 1 85 ? -24.672 0.930 21.912 1.00 70.88 85 TYR A O 1
ATOM 708 N N . VAL A 1 86 ? -23.477 1.126 20.021 1.00 72.69 86 VAL A N 1
ATOM 709 C CA . VAL A 1 86 ? -22.544 0.041 20.337 1.00 72.69 86 VAL A CA 1
ATOM 710 C C . VAL A 1 86 ? -21.236 0.694 20.745 1.00 72.69 86 VAL A C 1
ATOM 712 O O . VAL A 1 86 ? -20.496 1.190 19.898 1.00 72.69 86 VAL A O 1
ATOM 715 N N . GLU A 1 87 ? -20.972 0.727 22.046 1.00 69.38 87 GLU A N 1
ATOM 716 C CA . GLU A 1 87 ? -19.696 1.207 22.561 1.00 69.38 87 GLU A CA 1
ATOM 717 C C . GLU A 1 87 ? -18.609 0.177 22.253 1.00 69.38 87 GLU A C 1
ATOM 719 O O . GLU A 1 87 ? -18.679 -0.982 22.666 1.00 69.38 87 GLU A O 1
ATOM 724 N N . THR A 1 88 ? -17.593 0.597 21.506 1.00 68.94 88 THR A N 1
ATOM 725 C CA . THR A 1 88 ? -16.382 -0.194 21.286 1.00 68.94 88 THR A CA 1
ATOM 726 C C . THR A 1 88 ? -15.198 0.515 21.929 1.00 68.94 88 THR A C 1
ATOM 728 O O . THR A 1 88 ? -15.102 1.739 21.805 1.00 68.94 88 THR A O 1
ATOM 731 N N . PRO A 1 89 ? -14.274 -0.214 22.578 1.00 70.25 89 PRO A N 1
ATOM 732 C CA . PRO A 1 89 ? -13.065 0.393 23.118 1.00 70.25 89 PRO A CA 1
ATOM 733 C C . PRO A 1 89 ? -12.294 1.104 21.999 1.00 70.25 89 PRO A C 1
ATOM 735 O O . PRO A 1 89 ? -12.087 0.532 20.931 1.00 70.25 89 PRO A O 1
ATOM 738 N N . LEU A 1 90 ? -11.883 2.351 22.246 1.00 67.12 90 LEU A N 1
ATOM 739 C CA . LEU A 1 90 ? -11.213 3.210 21.259 1.00 67.12 90 LEU A CA 1
ATOM 740 C C . LEU A 1 90 ? -9.782 2.740 20.941 1.00 67.12 90 LEU A C 1
ATOM 742 O O . LEU A 1 90 ? -9.271 2.967 19.845 1.00 67.12 90 LEU A O 1
ATOM 746 N N . HIS A 1 91 ? -9.143 2.064 21.898 1.00 74.38 91 HIS A N 1
ATOM 747 C CA . HIS A 1 91 ? -7.761 1.594 21.799 1.00 74.38 91 HIS A CA 1
ATOM 748 C C . HIS A 1 91 ? -7.637 0.131 22.242 1.00 74.38 91 HIS A C 1
ATOM 750 O O . HIS A 1 91 ? -7.051 -0.145 23.289 1.00 74.38 91 HIS A O 1
ATOM 756 N N . PRO A 1 92 ? -8.212 -0.822 21.489 1.00 79.81 92 PRO A N 1
ATOM 757 C CA . PRO A 1 92 ? -7.937 -2.224 21.747 1.00 79.81 92 PRO A CA 1
ATOM 758 C C . PRO A 1 92 ? -6.444 -2.515 21.564 1.00 79.81 92 PRO A C 1
ATOM 760 O O . PRO A 1 92 ? -5.765 -1.876 20.759 1.00 79.81 92 PRO A O 1
ATOM 763 N N . GLU A 1 93 ? -5.914 -3.481 22.309 1.00 87.56 93 GLU A N 1
ATOM 764 C CA . GLU A 1 93 ? -4.526 -3.893 22.121 1.00 87.56 93 GLU A CA 1
ATOM 765 C C . GLU A 1 93 ? -4.328 -4.447 20.705 1.00 87.56 93 GLU A C 1
ATOM 767 O O . GLU A 1 93 ? -5.121 -5.260 20.208 1.00 87.56 93 GLU A O 1
ATOM 772 N N . LYS A 1 94 ? -3.262 -3.987 20.049 1.00 89.69 94 LYS A N 1
ATOM 773 C CA . LYS A 1 94 ? -2.908 -4.385 18.689 1.00 89.69 94 LYS A CA 1
ATOM 774 C C . LYS A 1 94 ? -1.443 -4.770 18.587 1.00 89.69 94 LYS A C 1
ATOM 776 O O . LYS A 1 94 ? -0.585 -4.183 19.240 1.00 89.69 94 LYS A O 1
ATOM 781 N N . LEU A 1 95 ? -1.176 -5.720 17.707 1.00 91.31 95 LEU A N 1
ATOM 782 C CA . LEU A 1 95 ? 0.147 -6.052 17.218 1.00 91.31 95 LEU A CA 1
ATOM 783 C C . LEU A 1 95 ? 0.372 -5.326 15.890 1.00 91.31 95 LEU A C 1
ATOM 785 O O . LEU A 1 95 ? -0.409 -5.489 14.953 1.00 91.31 95 LEU A O 1
ATOM 789 N N . THR A 1 96 ? 1.446 -4.548 15.807 1.00 93.56 96 THR A N 1
ATOM 790 C CA . THR A 1 96 ? 1.919 -3.963 14.548 1.00 93.56 96 THR A CA 1
ATOM 791 C C . THR A 1 96 ? 3.005 -4.850 13.966 1.00 93.56 96 THR A C 1
ATOM 793 O O . THR A 1 96 ? 3.984 -5.153 14.647 1.00 93.56 96 THR A O 1
ATOM 796 N N . VAL A 1 97 ? 2.843 -5.247 12.709 1.00 93.94 97 VAL A N 1
ATOM 797 C CA . VAL A 1 97 ? 3.814 -6.059 11.979 1.00 93.94 97 VAL A CA 1
ATOM 798 C C . VAL A 1 97 ? 4.288 -5.283 10.763 1.00 93.94 97 VAL A C 1
ATOM 800 O O . VAL A 1 97 ? 3.480 -4.731 10.023 1.00 93.94 97 VAL A O 1
ATOM 803 N N . TRP A 1 98 ? 5.598 -5.298 10.559 1.00 96.88 98 TRP A N 1
ATOM 804 C CA . TRP A 1 98 ? 6.254 -4.817 9.353 1.00 96.88 98 TRP A CA 1
ATOM 805 C C . TRP A 1 98 ? 6.800 -6.028 8.614 1.00 96.88 98 TRP A C 1
ATOM 807 O O . TRP A 1 98 ? 7.463 -6.871 9.225 1.00 96.88 98 TRP A O 1
ATOM 817 N N . TYR A 1 99 ? 6.522 -6.134 7.322 1.00 95.94 99 TYR A N 1
ATOM 818 C CA . TYR A 1 99 ? 7.028 -7.237 6.513 1.00 95.94 99 TYR A CA 1
ATOM 819 C C . TYR A 1 99 ? 7.405 -6.759 5.120 1.00 95.94 99 TYR A C 1
ATOM 821 O O . TYR A 1 99 ? 6.811 -5.807 4.618 1.00 95.94 99 TYR A O 1
ATOM 829 N N . ALA A 1 100 ? 8.391 -7.420 4.514 1.00 93.06 100 ALA A N 1
ATOM 830 C CA . ALA A 1 100 ? 8.820 -7.154 3.151 1.00 93.06 100 ALA A CA 1
ATOM 831 C C . ALA A 1 100 ? 8.986 -8.463 2.364 1.00 93.06 100 ALA A C 1
ATOM 833 O O . ALA A 1 100 ? 9.540 -9.424 2.905 1.00 93.06 100 ALA A O 1
ATOM 834 N N . LEU A 1 101 ? 8.505 -8.487 1.116 1.00 88.38 101 LEU A N 1
ATOM 8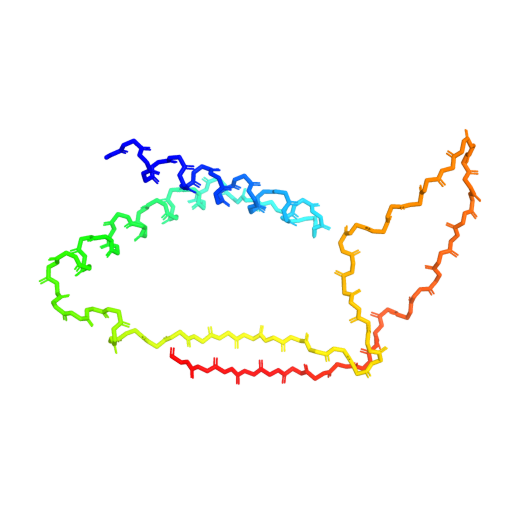35 C CA . LEU A 1 101 ? 8.530 -9.628 0.196 1.00 88.38 101 LEU A CA 1
ATOM 836 C C . LEU A 1 101 ? 8.810 -9.210 -1.246 1.00 88.38 101 LEU A C 1
ATOM 838 O O . LEU A 1 101 ? 8.282 -8.160 -1.673 1.00 88.38 101 LEU A O 1
#

pLDDT: mean 77.24, std 15.09, range [45.53, 96.88]

Mean predicted aligned error: 11.29 Å

Solvent-accessible surface area (backbone atoms only — not comparable to full-atom values): 6588 Å² total; per-residue (Å²): 121,66,68,65,52,52,54,50,53,49,53,50,52,53,49,52,57,56,30,55,76,70,77,43,76,86,53,87,62,50,63,56,51,53,48,54,50,52,58,50,51,53,51,46,56,74,71,35,85,69,42,76,79,74,54,74,48,69,54,79,48,79,45,41,78,82,70,64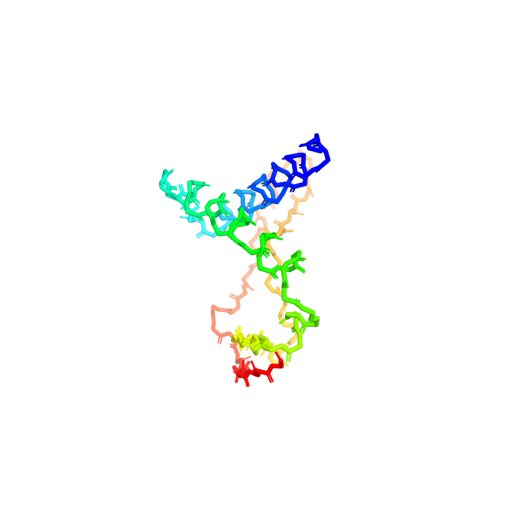,68,92,64,89,73,82,77,86,85,65,99,54,92,76,86,77,80,83,90,68,80,92,76,66,63,62,50,80,45,78,52,75,86

Sequence (101 aa):
MTESLEAALWLDACCQVILSQFGLAIHQNDHQARRRFVEWAQNEIAVVPDFHKRILFSDEAHFWLNGYVNKQNCRIWSEANPQVYVETPLHPEKLTVWYAL

Foldseek 3Di:
DVVVVVVLVVVVVVVQVVQVLVVHHDDPCNSVVVVVVVVVVVVCPVPPPPSVVVDKDKDKDKDFPVPDDPPSDPDDDDPDDPPDDDDDDPDGDIDIDMDID

InterPro domains:
  IPR036397 Ribonuclease H superfamily [G3DSA:3.30.420.10] (25-101)